Protein AF-A0A256XC87-F1 (afdb_monomer)

Mean predicted aligned error: 6.82 Å

Radius of gyration: 13.86 Å; Cα contacts (8 Å, |Δi|>4): 137; chains: 1; bounding box: 40×30×26 Å

Solvent-accessible surface area (backbone atoms only — not comparable to full-atom values): 6764 Å² total; per-residue (Å²): 130,86,77,79,79,86,87,64,93,79,83,56,59,85,72,50,44,79,32,50,31,39,41,37,37,32,48,97,86,38,66,69,29,65,69,34,45,63,48,53,52,53,53,48,59,76,42,54,90,75,45,48,75,43,80,41,44,44,83,82,39,48,66,64,32,55,78,66,69,57,88,62,70,26,25,41,36,31,27,41,59,91,45,77,77,48,77,46,79,52,80,69,56,62,66,60,50,46,51,55,52,53,51,54,56,52,54,49,58,73,72,76,114

pLDDT: mean 86.16, std 20.02, range [32.06, 98.75]

Sequence (113 aa):
MVKLMMDSKKEQKDKLEDRLEMLYFSSPTCQPCKKYFPIVEEVAEVYSGMMNFRKVDITEEPKVAQDHNVMGVPTTLYKIGNTEVYRAVGTMDADELNHHTKRLLSYKLLILD

Foldseek 3Di:
DPDDDDDDPDDCPVVQQQFKEKEWEDAPPDPLSVVQVVLLVVLCVVCPPRGHYDYDYCVVCVVVCVLVVPPDPGKIWIDRRSGTPDIDHGHDGNVVVNVVVVVVSVVSVVPVD

Nearest PDB structures (foldseek):
  3tco-assembly3_C  TM=9.082E-01  e=3.658E-09  Saccharolobus solfataricus
  2o7k-assembly1_A  TM=9.218E-01  e=1.557E-08  Staphylococcus aureus
  1v98-assembly2_B-3  TM=9.067E-01  e=1.365E-08  Thermus thermophilus HB8
  2o8v-assembly1_B  TM=9.129E-01  e=4.178E-08  Escherichia coli
  7bzk-assembly1_B  TM=9.096E-01  e=1.366E-07  Arabidopsis thaliana

Secondary structure (DSSP, 8-state):
--------TTTSHHHHTTSEEEEEEE-TT-HHHHHHHHHHHHHHHHTBTTBEEEEEETTT-HHHHHHTT--SSSEEEEEETTEEEEEEES---HHHHHHHHHHHHHHHHHH--

Structure (mmCIF, N/CA/C/O backbone):
data_AF-A0A256XC87-F1
#
_entry.id   AF-A0A256XC87-F1
#
loop_
_atom_site.group_PDB
_atom_site.id
_atom_site.type_symbol
_atom_site.label_atom_id
_atom_site.label_alt_id
_atom_site.label_comp_id
_atom_site.label_asym_id
_atom_site.label_entity_id
_atom_site.label_seq_id
_atom_site.pdbx_PDB_ins_code
_atom_site.Cartn_x
_atom_site.Cartn_y
_atom_site.Cartn_z
_atom_site.occupancy
_atom_site.B_iso_or_equiv
_atom_site.auth_seq_id
_atom_site.auth_comp_id
_atom_site.auth_asym_id
_atom_site.auth_atom_id
_atom_site.pdbx_PDB_model_num
ATOM 1 N N . MET A 1 1 ? -4.109 10.174 -14.279 1.00 33.88 1 MET A N 1
ATOM 2 C CA . MET A 1 1 ? -3.557 10.768 -13.043 1.00 33.88 1 MET A CA 1
ATOM 3 C C . MET A 1 1 ? -4.582 10.548 -11.948 1.00 33.88 1 MET A C 1
ATOM 5 O O . MET A 1 1 ? -5.488 11.362 -11.797 1.00 33.88 1 MET A O 1
ATOM 9 N N . VAL A 1 2 ? -4.510 9.390 -11.286 1.00 32.06 2 VAL A N 1
ATOM 10 C CA . VAL A 1 2 ? -5.431 9.036 -10.201 1.00 32.06 2 VAL A CA 1
ATOM 11 C C . VAL A 1 2 ? -5.290 10.101 -9.123 1.00 32.06 2 VAL A C 1
ATOM 13 O O . VAL A 1 2 ? -4.202 10.347 -8.600 1.00 32.06 2 VAL A O 1
ATOM 16 N N . LYS A 1 3 ? -6.382 10.820 -8.883 1.00 40.69 3 LYS A N 1
ATOM 17 C CA . LYS A 1 3 ? -6.433 11.962 -7.981 1.00 40.69 3 LYS A CA 1
ATOM 18 C C . LYS A 1 3 ? -6.288 11.462 -6.545 1.00 40.69 3 LYS A C 1
ATOM 20 O O . LYS A 1 3 ? -7.266 11.136 -5.885 1.00 40.69 3 LYS A O 1
ATOM 25 N N . LEU A 1 4 ? -5.040 11.399 -6.085 1.00 54.41 4 LEU A N 1
ATOM 26 C CA . LEU A 1 4 ? -4.703 11.494 -4.672 1.00 54.41 4 LEU A CA 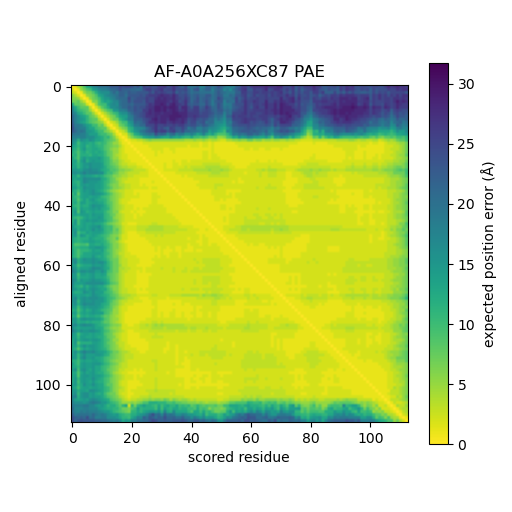1
ATOM 27 C C . LEU A 1 4 ? -5.303 12.804 -4.141 1.00 54.41 4 LEU A C 1
ATOM 29 O O . LEU A 1 4 ? -5.283 13.815 -4.843 1.00 54.41 4 LEU A O 1
ATOM 33 N N . MET A 1 5 ? -5.794 12.758 -2.902 1.00 44.03 5 MET A N 1
ATOM 34 C CA . MET A 1 5 ? -6.470 13.811 -2.124 1.00 44.03 5 MET A CA 1
ATOM 35 C C . MET A 1 5 ? -7.998 13.693 -2.080 1.00 44.03 5 MET A C 1
ATOM 37 O O . MET A 1 5 ? -8.728 14.207 -2.926 1.00 44.03 5 MET A O 1
ATOM 41 N N . MET A 1 6 ? -8.471 13.082 -0.992 1.00 44.41 6 MET A N 1
ATOM 42 C CA . MET A 1 6 ? -9.760 13.404 -0.388 1.00 44.41 6 MET A CA 1
ATOM 43 C C . MET A 1 6 ? -9.491 14.339 0.798 1.00 44.41 6 MET A C 1
ATOM 45 O O . MET A 1 6 ? -9.345 13.898 1.934 1.00 44.41 6 MET A O 1
ATOM 49 N N . ASP A 1 7 ? -9.398 15.640 0.523 1.00 41.06 7 ASP A N 1
ATOM 50 C CA . ASP A 1 7 ? -9.592 16.672 1.540 1.00 41.06 7 ASP A CA 1
ATOM 51 C C . ASP A 1 7 ? -11.093 16.907 1.690 1.00 41.06 7 ASP A C 1
ATOM 53 O O . ASP A 1 7 ? -11.734 17.403 0.765 1.00 41.06 7 ASP A O 1
ATOM 57 N N . SER A 1 8 ? -11.656 16.552 2.846 1.00 39.91 8 SER A N 1
ATOM 58 C CA . SER A 1 8 ? -12.814 17.221 3.462 1.00 39.91 8 SER A CA 1
ATOM 59 C C . SER A 1 8 ? -13.046 16.630 4.847 1.00 39.91 8 SER A C 1
ATOM 61 O O . SER A 1 8 ? -13.670 15.585 5.035 1.00 39.91 8 SER A O 1
ATOM 63 N N . LYS A 1 9 ? -12.473 17.310 5.838 1.00 48.09 9 LYS A N 1
ATOM 64 C CA . LYS A 1 9 ? -12.613 17.006 7.258 1.00 48.09 9 LYS A CA 1
ATOM 65 C C . LYS A 1 9 ? -14.108 16.933 7.613 1.00 48.09 9 LYS A C 1
ATOM 67 O O . LYS A 1 9 ? -14.807 17.931 7.498 1.00 48.09 9 LYS A O 1
ATOM 72 N N . LYS A 1 10 ? -14.530 15.775 8.137 1.00 39.81 10 LYS A N 1
ATOM 73 C CA . LYS A 1 10 ? -15.657 15.546 9.070 1.00 39.81 10 LYS A CA 1
ATOM 74 C C . LYS A 1 10 ? -16.945 14.874 8.551 1.00 39.81 10 LYS A C 1
ATOM 76 O O . LYS A 1 10 ? -17.524 14.151 9.347 1.00 39.81 10 LYS A O 1
ATOM 81 N N . GLU A 1 11 ? -17.342 14.969 7.277 1.00 33.12 11 GLU A N 1
ATOM 82 C CA . GLU A 1 11 ? -18.615 14.354 6.799 1.00 33.12 11 GLU A CA 1
ATOM 83 C C . GLU A 1 11 ? -18.482 13.019 6.041 1.00 33.12 11 GLU A C 1
ATOM 85 O O . GLU A 1 11 ? -19.46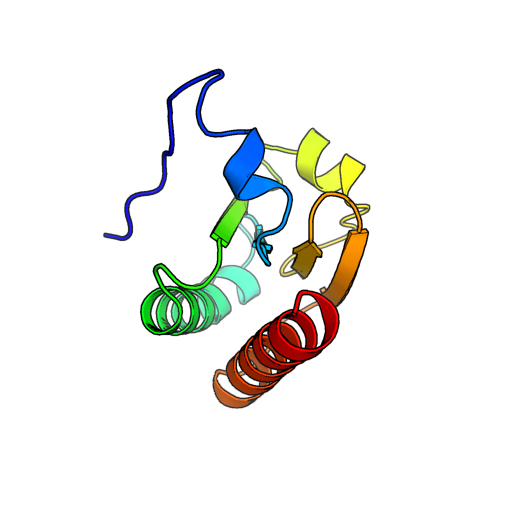8 12.310 5.867 1.00 33.12 11 GLU A O 1
ATOM 90 N N . GLN A 1 12 ? -17.275 12.615 5.628 1.00 39.94 12 GLN A N 1
ATOM 91 C CA . GLN A 1 12 ? -17.050 11.337 4.921 1.00 39.94 12 GLN A CA 1
ATOM 92 C C . GLN A 1 12 ? -16.599 10.177 5.819 1.00 39.94 12 GLN A C 1
ATOM 94 O O . GLN A 1 12 ? -16.479 9.045 5.352 1.00 39.94 12 GLN A O 1
ATOM 99 N N . LYS A 1 13 ? -16.336 10.451 7.100 1.00 39.34 13 LYS A N 1
ATOM 100 C CA . LYS A 1 13 ? -15.750 9.485 8.035 1.00 39.34 13 LYS A CA 1
ATOM 101 C C . LYS A 1 13 ? -16.643 8.247 8.222 1.00 39.34 13 LYS A C 1
ATOM 103 O O . LYS A 1 13 ? -16.142 7.135 8.132 1.00 39.34 13 LYS A O 1
ATOM 108 N N . ASP A 1 14 ? -17.959 8.438 8.311 1.00 39.16 14 ASP A N 1
ATOM 109 C CA . ASP A 1 14 ? -18.919 7.360 8.599 1.00 39.16 14 ASP A CA 1
ATOM 110 C C . ASP A 1 14 ? -19.156 6.377 7.437 1.00 39.16 14 ASP A C 1
ATOM 112 O O . ASP A 1 14 ? -19.653 5.281 7.659 1.00 39.16 14 ASP A O 1
ATOM 116 N N . LYS A 1 15 ? -18.793 6.719 6.190 1.00 50.19 15 LYS A N 1
ATOM 117 C CA . LYS A 1 15 ? -18.893 5.787 5.042 1.00 50.19 15 LYS A CA 1
ATOM 118 C C . LYS A 1 15 ? -17.576 5.095 4.697 1.00 50.19 15 LYS A C 1
ATOM 120 O O . LYS A 1 15 ? -17.580 4.164 3.893 1.00 50.19 15 LYS A O 1
ATOM 125 N N . LEU A 1 16 ? -16.452 5.571 5.237 1.00 54.84 16 LEU A N 1
ATOM 126 C CA . LEU A 1 16 ? -15.129 5.020 4.944 1.00 54.84 16 LEU A CA 1
ATOM 127 C C . LEU A 1 16 ? -14.759 3.856 5.865 1.00 54.84 16 LEU A C 1
ATOM 129 O O . LEU A 1 16 ? -14.047 2.963 5.411 1.00 54.84 16 LEU A O 1
ATOM 133 N N . GLU A 1 17 ? -15.231 3.859 7.114 1.00 58.81 17 GLU A N 1
ATOM 134 C CA . GLU A 1 17 ? -14.786 2.898 8.134 1.00 58.81 17 GLU A CA 1
ATOM 135 C C . GLU A 1 17 ? -15.121 1.438 7.774 1.00 58.81 17 GLU A C 1
ATOM 137 O O . GLU A 1 17 ? -14.324 0.557 8.071 1.00 58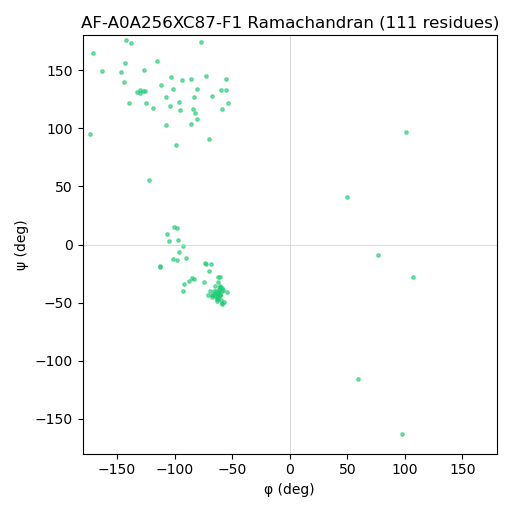.81 17 GLU A O 1
ATOM 142 N N . ASP A 1 18 ? -16.175 1.179 6.994 1.00 75.31 18 ASP A N 1
ATOM 143 C CA . ASP A 1 18 ? -16.532 -0.184 6.565 1.00 75.31 18 ASP A CA 1
ATOM 144 C C . ASP A 1 18 ? -16.015 -0.562 5.171 1.00 75.31 18 ASP A C 1
ATOM 146 O O . ASP A 1 18 ? -16.339 -1.630 4.644 1.00 75.31 18 ASP A O 1
ATOM 150 N N . ARG A 1 19 ? -15.243 0.2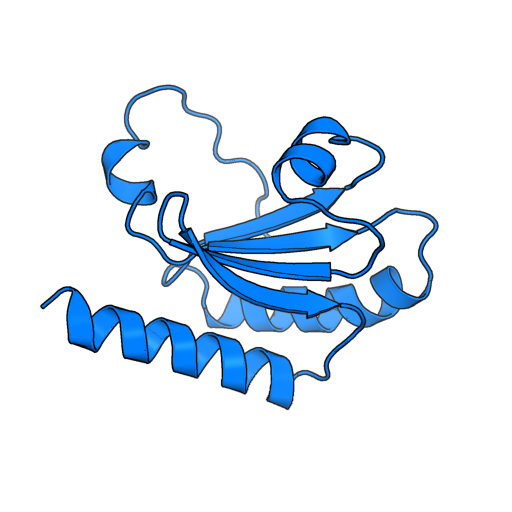92 4.488 1.00 87.38 19 ARG A N 1
ATOM 151 C CA . ARG A 1 19 ? -14.704 -0.052 3.162 1.00 87.38 19 ARG A CA 1
ATOM 152 C C . ARG A 1 19 ? -13.401 -0.824 3.296 1.00 87.38 19 ARG A C 1
ATOM 154 O O . ARG A 1 19 ? -12.572 -0.519 4.144 1.00 87.38 19 ARG A O 1
ATOM 161 N N . LEU A 1 20 ? -13.215 -1.803 2.407 1.00 94.06 20 LEU A N 1
ATOM 162 C CA . LEU A 1 20 ? -11.892 -2.375 2.202 1.00 94.06 20 LEU A CA 1
ATOM 163 C C . LEU A 1 20 ? -10.974 -1.238 1.744 1.00 94.06 20 LEU A C 1
ATOM 165 O O . LEU A 1 20 ? -11.341 -0.443 0.877 1.00 94.06 20 LEU A O 1
ATOM 169 N N . GLU A 1 21 ? -9.804 -1.151 2.346 1.00 96.00 21 GLU A N 1
ATOM 170 C CA . GLU A 1 21 ? -8.765 -0.195 2.005 1.00 96.00 21 GLU A CA 1
ATOM 171 C C . GLU A 1 21 ? -7.466 -0.959 1.778 1.00 96.00 21 GLU A C 1
ATOM 173 O O . GLU A 1 21 ? -7.092 -1.797 2.598 1.00 96.00 21 GLU A O 1
ATOM 178 N N . MET A 1 22 ? -6.781 -0.667 0.673 1.00 97.88 22 MET A N 1
ATOM 179 C CA . MET A 1 22 ? -5.419 -1.123 0.422 1.00 97.88 22 MET A CA 1
ATOM 180 C C . MET A 1 22 ? -4.439 0.027 0.648 1.00 97.88 22 MET A C 1
ATOM 182 O O . MET A 1 22 ? -4.479 1.042 -0.052 1.00 97.88 22 MET A O 1
ATOM 186 N N . LEU A 1 23 ? -3.525 -0.166 1.592 1.00 98.38 23 LEU A N 1
ATOM 187 C CA . LEU A 1 23 ? -2.367 0.682 1.827 1.00 98.38 23 LEU A CA 1
ATOM 188 C C . LEU A 1 23 ? -1.147 0.090 1.111 1.00 98.38 23 LEU A C 1
ATOM 190 O O . LEU A 1 23 ? -0.752 -1.047 1.371 1.00 98.38 23 LEU A O 1
ATOM 194 N N . TYR A 1 24 ? -0.526 0.874 0.234 1.00 98.56 24 TYR A N 1
ATOM 195 C CA . TYR A 1 24 ? 0.739 0.541 -0.416 1.00 98.56 24 TYR A CA 1
ATOM 196 C C . TYR A 1 24 ? 1.869 1.399 0.157 1.00 98.56 24 TYR A C 1
ATOM 198 O O . TYR A 1 24 ? 2.006 2.575 -0.182 1.00 98.56 24 TYR A O 1
ATOM 206 N N . PHE A 1 25 ? 2.691 0.808 1.020 1.00 98.69 25 PHE A N 1
ATOM 207 C CA . PHE A 1 25 ? 3.844 1.470 1.621 1.00 98.69 25 PHE A CA 1
ATOM 208 C C . PHE A 1 25 ? 5.053 1.408 0.684 1.00 98.69 25 PHE A C 1
ATOM 210 O O . PHE A 1 25 ? 5.466 0.332 0.238 1.00 98.69 25 PHE A O 1
ATOM 217 N N . SER A 1 26 ? 5.638 2.571 0.404 1.00 98.50 26 SER A N 1
ATOM 218 C CA . SER A 1 26 ? 6.737 2.749 -0.547 1.00 98.50 26 SER A CA 1
ATOM 219 C C . SER A 1 26 ? 7.761 3.780 -0.057 1.00 98.50 26 SER A C 1
ATOM 221 O O . SER A 1 26 ? 7.572 4.406 0.981 1.00 98.50 26 SER A O 1
ATOM 223 N N . SER A 1 27 ? 8.846 3.955 -0.811 1.00 97.62 27 SER A N 1
ATOM 224 C CA . SER A 1 27 ? 9.860 4.996 -0.604 1.00 97.62 27 SER A CA 1
ATOM 225 C C . SER A 1 27 ? 10.420 5.439 -1.966 1.00 97.62 27 SER A C 1
ATOM 227 O O . SER A 1 27 ? 10.517 4.596 -2.870 1.00 97.62 27 SER A O 1
ATOM 229 N N . PRO A 1 28 ? 10.841 6.706 -2.154 1.00 95.12 28 PRO A N 1
ATOM 230 C CA . PRO A 1 28 ? 11.286 7.203 -3.459 1.00 95.12 28 PRO A CA 1
ATOM 231 C C . PRO A 1 28 ? 12.630 6.598 -3.900 1.00 95.12 28 PRO A C 1
ATOM 233 O O . PRO A 1 28 ? 12.932 6.529 -5.097 1.00 95.12 28 PRO A O 1
ATOM 236 N N . THR A 1 29 ? 13.433 6.109 -2.952 1.00 95.75 29 THR A N 1
ATOM 237 C CA . THR A 1 29 ? 14.734 5.465 -3.198 1.00 95.75 29 THR A CA 1
ATOM 238 C C . THR A 1 29 ? 14.639 3.941 -3.336 1.00 95.75 29 THR A C 1
ATOM 240 O O . THR A 1 29 ? 15.632 3.280 -3.628 1.00 95.75 29 THR A O 1
ATOM 243 N N . CYS A 1 30 ? 13.443 3.363 -3.203 1.00 96.88 30 CYS A N 1
ATOM 244 C CA . CYS A 1 30 ? 13.218 1.924 -3.293 1.00 96.88 30 CYS A CA 1
ATOM 245 C C . CYS A 1 30 ? 13.021 1.473 -4.753 1.00 96.88 30 CYS A C 1
ATOM 247 O O . CYS A 1 30 ? 11.954 1.648 -5.345 1.00 96.88 30 CYS A O 1
ATOM 249 N N . GLN A 1 31 ? 14.043 0.848 -5.349 1.00 97.69 31 GLN A N 1
ATOM 250 C CA . GLN A 1 31 ? 13.962 0.361 -6.733 1.00 97.69 31 GLN A CA 1
ATOM 251 C C . GLN A 1 31 ? 12.886 -0.725 -6.951 1.00 97.69 31 GLN A C 1
ATOM 253 O O . GLN A 1 31 ? 12.166 -0.627 -7.948 1.00 97.69 31 GLN A O 1
ATOM 258 N N . PRO A 1 32 ? 12.704 -1.725 -6.060 1.00 98.00 32 PRO A N 1
ATOM 259 C CA . PRO A 1 32 ? 11.595 -2.674 -6.183 1.00 98.00 32 PRO A CA 1
ATOM 260 C C . PRO A 1 32 ? 10.222 -1.990 -6.155 1.00 98.00 32 PRO A C 1
ATOM 262 O O . PRO A 1 32 ? 9.345 -2.343 -6.937 1.00 98.00 32 PRO A O 1
ATOM 265 N N . CYS A 1 33 ? 10.057 -0.945 -5.336 1.00 98.00 33 CYS A N 1
ATOM 266 C CA . CYS A 1 33 ? 8.821 -0.169 -5.261 1.00 98.00 33 CYS A CA 1
ATOM 267 C C . CYS A 1 33 ? 8.482 0.484 -6.607 1.00 98.00 33 CYS A C 1
ATOM 269 O O . CYS A 1 33 ? 7.346 0.406 -7.061 1.00 98.00 33 CYS A O 1
ATOM 271 N N . LYS A 1 34 ? 9.480 1.059 -7.293 1.00 97.31 34 LYS A N 1
ATOM 272 C CA . LYS A 1 34 ? 9.292 1.664 -8.623 1.00 97.31 34 LYS A CA 1
ATOM 273 C C . LYS A 1 34 ? 8.800 0.661 -9.667 1.00 97.31 34 LYS A C 1
ATOM 275 O O . LYS A 1 34 ? 7.997 1.031 -10.512 1.00 97.31 34 LYS A O 1
ATOM 280 N N . LYS A 1 35 ? 9.273 -0.589 -9.611 1.00 96.69 35 LYS A N 1
ATOM 281 C CA . LYS A 1 35 ?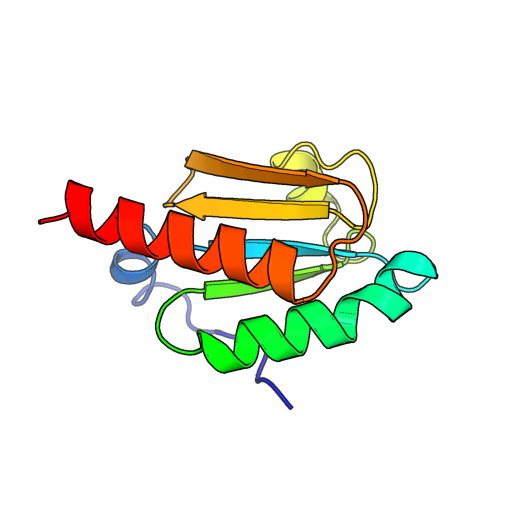 8.835 -1.656 -10.530 1.00 96.69 35 LYS A CA 1
ATOM 282 C C . LYS A 1 35 ? 7.435 -2.176 -10.209 1.00 96.69 35 LYS A C 1
ATOM 284 O O . LYS A 1 35 ? 6.728 -2.587 -11.116 1.00 96.69 35 LYS A O 1
ATOM 289 N N . TYR A 1 36 ? 7.060 -2.168 -8.934 1.00 98.31 36 TYR A N 1
ATOM 290 C CA . TYR A 1 36 ? 5.778 -2.684 -8.465 1.00 98.31 36 TYR A CA 1
ATOM 291 C C . TYR A 1 36 ? 4.640 -1.662 -8.568 1.00 98.31 36 TYR A C 1
ATOM 293 O O . TYR A 1 36 ? 3.494 -2.037 -8.784 1.00 98.31 36 TYR A O 1
ATOM 301 N N . PHE A 1 37 ? 4.946 -0.365 -8.475 1.00 97.81 37 PHE A N 1
ATOM 302 C CA . PHE A 1 37 ? 3.939 0.694 -8.535 1.00 97.81 37 PHE A CA 1
ATOM 303 C C . PHE A 1 37 ? 3.028 0.649 -9.781 1.00 97.81 37 PHE A C 1
ATOM 305 O O . PHE A 1 37 ? 1.829 0.809 -9.588 1.00 97.81 37 PHE A O 1
ATOM 312 N N . PRO A 1 38 ? 3.512 0.372 -11.012 1.00 98.00 38 PRO A N 1
ATOM 313 C CA . PRO A 1 38 ? 2.634 0.222 -12.177 1.00 98.00 38 PRO A CA 1
ATOM 314 C C . PRO A 1 38 ? 1.570 -0.871 -12.012 1.00 98.00 38 PRO A C 1
ATOM 316 O O . PRO A 1 38 ? 0.423 -0.664 -12.387 1.00 98.00 38 PRO A O 1
ATOM 319 N N . ILE A 1 39 ? 1.927 -1.999 -11.391 1.00 98.12 39 ILE A N 1
ATOM 320 C CA . ILE A 1 39 ? 0.996 -3.104 -11.113 1.00 98.12 39 ILE A CA 1
ATOM 321 C C . ILE A 1 39 ? -0.050 -2.662 -10.082 1.00 98.12 39 ILE A C 1
ATOM 323 O O . ILE A 1 39 ? -1.243 -2.914 -10.237 1.00 98.12 39 ILE A O 1
ATOM 327 N N . VAL A 1 40 ? 0.391 -1.960 -9.034 1.00 97.94 40 VAL A N 1
ATOM 328 C CA . VAL A 1 40 ? -0.504 -1.403 -8.011 1.00 97.94 40 VAL A CA 1
ATOM 329 C C . VAL A 1 40 ? -1.474 -0.382 -8.609 1.00 97.94 40 VAL A C 1
ATOM 331 O O . VAL A 1 40 ? -2.650 -0.393 -8.257 1.00 97.94 40 VAL A O 1
ATOM 334 N N . GLU A 1 41 ? -0.996 0.494 -9.494 1.00 97.44 41 GLU A N 1
ATOM 335 C CA . GLU A 1 41 ? -1.817 1.509 -10.160 1.00 97.44 41 GLU A CA 1
ATOM 336 C C . GLU A 1 41 ? -2.860 0.870 -11.086 1.00 97.44 41 GLU A C 1
ATOM 338 O O . GLU A 1 41 ? -4.026 1.255 -11.037 1.00 97.44 41 GLU A O 1
ATOM 343 N N . GLU A 1 42 ? -2.475 -0.153 -11.853 1.00 96.31 42 GLU A N 1
ATOM 344 C CA . GLU A 1 42 ? -3.393 -0.914 -12.707 1.00 96.31 42 GLU A CA 1
ATOM 345 C C . GLU A 1 42 ? -4.525 -1.557 -11.895 1.00 96.31 42 GLU A C 1
ATOM 347 O O . GLU A 1 42 ? -5.704 -1.368 -12.200 1.00 96.31 42 GLU A O 1
ATOM 352 N N . VAL A 1 43 ? -4.187 -2.264 -10.812 1.00 95.31 43 VAL A N 1
ATOM 353 C CA . VAL A 1 43 ? -5.189 -2.882 -9.933 1.00 95.31 43 VAL A CA 1
ATOM 354 C C . VAL A 1 43 ? -6.069 -1.822 -9.267 1.00 95.31 43 VAL A C 1
ATOM 356 O O . VAL A 1 43 ? -7.288 -1.985 -9.202 1.00 95.31 43 VAL A O 1
ATOM 359 N N . ALA A 1 44 ? -5.486 -0.716 -8.799 1.00 94.12 44 ALA A N 1
ATOM 360 C CA . ALA A 1 44 ? -6.246 0.365 -8.179 1.00 94.12 44 ALA A CA 1
ATOM 361 C C . ALA A 1 44 ? -7.284 0.974 -9.135 1.00 94.12 44 ALA A C 1
ATOM 363 O O . ALA A 1 44 ? -8.391 1.299 -8.703 1.00 94.12 44 ALA A O 1
ATOM 364 N N . GLU A 1 45 ? -6.957 1.087 -10.424 1.00 95.06 45 GLU A N 1
ATOM 365 C CA . GLU A 1 45 ? -7.885 1.567 -11.449 1.00 95.06 45 GLU A CA 1
ATOM 366 C C . GLU A 1 45 ? -9.042 0.578 -11.670 1.00 95.06 45 GLU A C 1
ATOM 368 O O . GLU A 1 45 ? -10.202 0.989 -11.668 1.00 95.06 45 GLU A O 1
ATOM 373 N N . VAL A 1 46 ? -8.761 -0.731 -11.768 1.00 95.19 46 VAL A N 1
ATOM 374 C CA . VAL A 1 46 ? -9.795 -1.771 -11.972 1.00 95.19 46 VAL A CA 1
ATOM 375 C C . VAL A 1 46 ? -10.845 -1.774 -10.857 1.00 95.19 46 VAL A C 1
ATOM 377 O O . VAL A 1 46 ? -12.035 -1.938 -11.126 1.00 95.19 46 VAL A O 1
ATOM 380 N N . TYR A 1 47 ? -10.424 -1.585 -9.606 1.00 93.38 47 TYR A N 1
ATOM 381 C CA . TYR A 1 47 ? -11.321 -1.596 -8.443 1.00 93.38 47 TYR A CA 1
ATOM 382 C C . TYR A 1 47 ? -11.679 -0.190 -7.943 1.00 93.38 47 TYR A C 1
ATOM 384 O O . TYR A 1 47 ? -12.195 -0.031 -6.826 1.00 93.38 47 TYR A O 1
ATOM 392 N N . SER A 1 48 ? -11.423 0.834 -8.761 1.00 89.25 48 SER A N 1
ATOM 393 C CA . SER A 1 48 ? -11.781 2.214 -8.462 1.00 89.25 48 SER A CA 1
ATOM 394 C C . SER A 1 48 ? -13.276 2.321 -8.159 1.00 89.25 48 SER A C 1
ATOM 396 O O . SER A 1 48 ? -14.129 1.738 -8.827 1.00 89.25 48 SER A O 1
ATOM 398 N N . GLY A 1 49 ? -13.609 3.019 -7.076 1.00 89.88 49 GLY A N 1
ATOM 399 C CA . GLY A 1 49 ? -14.989 3.156 -6.619 1.00 89.88 49 GLY A CA 1
ATOM 400 C C . GLY A 1 49 ? -15.566 1.930 -5.904 1.00 89.88 49 GLY A C 1
ATOM 401 O O . GLY A 1 49 ? -16.613 2.082 -5.276 1.00 89.88 49 GLY A O 1
ATOM 402 N N . MET A 1 50 ? -14.898 0.768 -5.887 1.00 90.19 50 MET A N 1
ATOM 403 C CA . MET A 1 50 ? -15.312 -0.413 -5.104 1.00 90.19 50 MET A CA 1
ATOM 404 C C . MET A 1 50 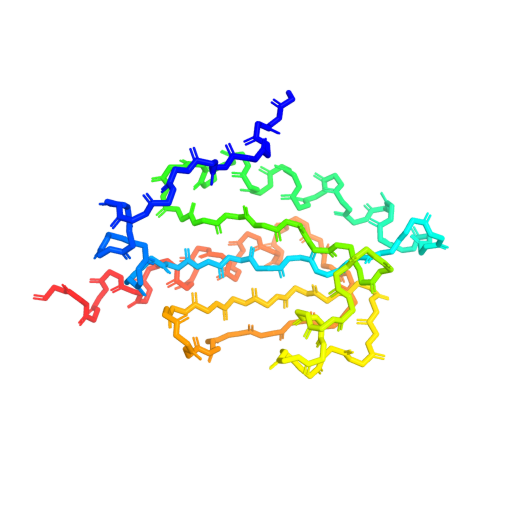? -14.652 -0.442 -3.721 1.00 90.19 50 MET A C 1
ATOM 406 O O . MET A 1 50 ? -15.318 -0.688 -2.710 1.00 90.19 50 MET A O 1
ATOM 410 N N . MET A 1 51 ? -13.376 -0.076 -3.654 1.00 93.50 51 MET A N 1
ATOM 411 C CA . MET A 1 51 ? -12.593 0.024 -2.422 1.00 93.50 51 MET A CA 1
ATOM 412 C C . MET A 1 51 ? -11.712 1.274 -2.413 1.00 93.50 51 MET A C 1
ATOM 414 O O . MET A 1 51 ? -11.646 2.004 -3.401 1.00 93.50 51 MET A O 1
ATOM 418 N N . ASN A 1 52 ? -11.056 1.527 -1.282 1.00 94.38 52 ASN A N 1
ATOM 419 C CA . ASN A 1 52 ? -10.112 2.627 -1.150 1.00 94.38 52 ASN A CA 1
ATOM 420 C C . ASN A 1 52 ? -8.691 2.143 -1.448 1.00 94.38 52 ASN A C 1
ATOM 422 O O . ASN A 1 52 ? -8.290 1.055 -1.034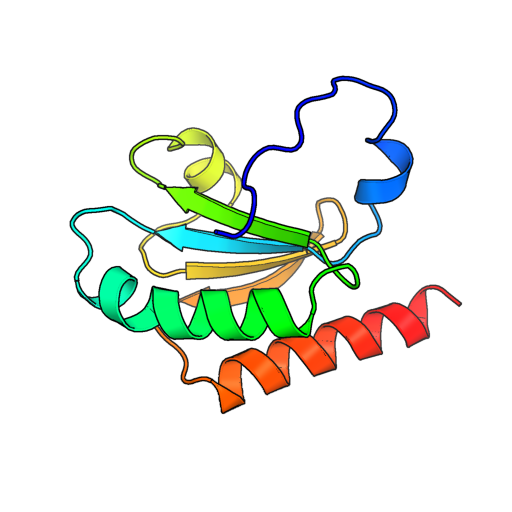 1.00 94.38 52 ASN A O 1
ATOM 426 N N . PHE A 1 53 ? -7.918 2.989 -2.117 1.00 96.00 53 PHE A N 1
ATOM 427 C CA . PHE A 1 53 ? -6.505 2.762 -2.387 1.00 96.00 53 PHE A CA 1
ATOM 428 C C . PHE A 1 53 ? -5.711 3.961 -1.894 1.00 96.00 53 PHE A C 1
ATOM 430 O O . PHE A 1 53 ? -6.048 5.105 -2.204 1.00 96.00 53 PHE A O 1
ATOM 437 N N . ARG A 1 54 ? -4.638 3.706 -1.148 1.00 96.25 54 ARG A N 1
ATOM 438 C CA . ARG A 1 54 ? -3.747 4.754 -0.663 1.00 96.25 54 ARG A CA 1
ATOM 439 C C . ARG A 1 54 ? -2.299 4.307 -0.761 1.00 96.25 54 ARG A C 1
ATOM 441 O O . ARG A 1 54 ? -1.886 3.326 -0.151 1.00 96.25 54 ARG A O 1
ATOM 448 N N . LYS A 1 55 ? -1.502 5.078 -1.492 1.00 97.75 55 LYS A N 1
ATOM 449 C CA . LYS A 1 55 ? -0.045 4.994 -1.419 1.00 97.75 55 LYS A CA 1
ATOM 450 C C . LYS A 1 55 ? 0.430 5.780 -0.198 1.00 97.75 55 LYS A C 1
ATOM 452 O O . LYS A 1 55 ? -0.014 6.905 0.007 1.00 97.75 55 LYS A O 1
ATOM 457 N N . VAL A 1 56 ? 1.329 5.191 0.578 1.00 97.94 56 VAL A N 1
ATOM 458 C CA . VAL A 1 56 ? 1.971 5.813 1.737 1.00 97.94 56 VAL A CA 1
ATOM 459 C C . VAL A 1 56 ? 3.469 5.851 1.470 1.00 97.94 56 VAL A C 1
ATOM 461 O O . VAL A 1 56 ? 4.107 4.810 1.295 1.00 97.94 56 VAL A O 1
ATOM 464 N N . ASP A 1 57 ? 4.040 7.048 1.404 1.00 97.75 57 ASP A N 1
ATOM 465 C CA . ASP A 1 57 ? 5.489 7.208 1.390 1.00 97.75 57 ASP A CA 1
ATOM 466 C C . ASP A 1 57 ? 6.003 7.193 2.830 1.00 97.75 57 ASP A C 1
ATOM 468 O O . ASP A 1 57 ? 5.667 8.068 3.625 1.00 97.75 57 ASP A O 1
ATOM 472 N N . ILE A 1 58 ? 6.815 6.198 3.187 1.00 97.50 58 ILE A N 1
ATOM 473 C CA . ILE A 1 58 ? 7.301 6.056 4.567 1.00 97.50 58 ILE A CA 1
ATOM 474 C C . ILE A 1 58 ? 8.273 7.175 4.976 1.00 97.50 58 ILE A C 1
ATOM 476 O O . ILE A 1 58 ? 8.536 7.341 6.164 1.00 97.50 58 ILE A O 1
ATOM 480 N N . THR A 1 59 ? 8.825 7.917 4.009 1.00 95.94 59 THR A N 1
ATOM 481 C CA . THR A 1 59 ? 9.718 9.056 4.262 1.00 95.94 59 THR A CA 1
ATOM 482 C C . THR A 1 59 ? 8.941 10.338 4.551 1.00 95.94 59 THR A C 1
ATOM 484 O O . THR A 1 59 ? 9.408 11.165 5.331 1.00 95.94 59 THR A O 1
ATOM 487 N N . GLU A 1 60 ? 7.737 10.473 3.990 1.00 97.50 60 GLU A N 1
ATOM 488 C CA . GLU A 1 60 ? 6.848 11.618 4.217 1.00 97.50 60 GLU A CA 1
ATOM 489 C C . GLU A 1 60 ? 5.881 11.365 5.384 1.00 97.50 60 GLU A C 1
ATOM 491 O O . GLU A 1 60 ? 5.569 12.275 6.151 1.00 97.50 60 GLU A O 1
ATOM 496 N N . GLU A 1 61 ? 5.443 10.115 5.565 1.00 97.44 61 GLU A N 1
ATOM 497 C CA . GLU A 1 61 ? 4.454 9.704 6.565 1.00 97.44 61 GLU A CA 1
ATOM 498 C C . GLU A 1 61 ? 4.986 8.618 7.536 1.00 97.44 61 GLU A C 1
ATOM 500 O O . GLU A 1 61 ? 4.359 7.563 7.704 1.00 97.44 61 GLU A O 1
ATOM 505 N N . PRO A 1 62 ? 6.118 8.839 8.238 1.00 96.25 62 PRO A N 1
ATOM 506 C CA . PRO A 1 62 ? 6.773 7.807 9.052 1.00 96.25 62 PRO A CA 1
ATOM 507 C C . PRO A 1 62 ? 5.902 7.294 10.205 1.00 96.25 62 PRO A C 1
ATOM 509 O O . PRO A 1 62 ? 5.957 6.116 10.554 1.00 96.25 62 PRO A O 1
ATOM 512 N N . LYS A 1 63 ? 5.047 8.154 10.773 1.00 97.38 63 LYS A N 1
ATOM 513 C CA . LYS A 1 63 ? 4.114 7.758 11.834 1.00 97.38 63 LYS A CA 1
ATOM 514 C C . LYS A 1 63 ? 3.058 6.772 11.331 1.00 97.38 63 LYS A C 1
ATOM 516 O O . LYS A 1 63 ? 2.771 5.801 12.014 1.00 97.38 63 LYS A O 1
ATOM 521 N N . VAL A 1 64 ? 2.531 6.966 10.118 1.00 96.44 64 VAL A N 1
ATOM 522 C CA . VAL A 1 64 ? 1.541 6.045 9.528 1.00 96.44 64 VAL A CA 1
ATOM 523 C C . VAL A 1 64 ? 2.164 4.669 9.298 1.00 96.44 64 VAL A C 1
ATOM 525 O O . VAL A 1 64 ? 1.520 3.652 9.556 1.00 96.44 64 VAL A O 1
ATOM 528 N N . ALA A 1 65 ? 3.423 4.631 8.851 1.00 96.88 65 ALA A N 1
ATOM 529 C CA . ALA A 1 65 ? 4.186 3.394 8.707 1.00 96.88 65 ALA A CA 1
ATOM 530 C C . ALA A 1 65 ? 4.407 2.695 10.061 1.00 96.88 65 ALA A C 1
ATOM 532 O O . ALA A 1 65 ? 4.195 1.486 10.165 1.00 96.88 65 ALA A O 1
ATOM 533 N N . GLN A 1 66 ? 4.769 3.453 11.103 1.00 97.56 66 GLN A N 1
ATOM 534 C CA . GLN A 1 66 ? 4.944 2.938 12.462 1.00 97.56 66 GLN A CA 1
ATOM 535 C C . GLN A 1 66 ? 3.638 2.379 13.042 1.00 97.56 66 GLN A C 1
ATOM 537 O O . GLN A 1 66 ? 3.635 1.260 13.547 1.00 97.56 66 GLN A O 1
ATOM 542 N N . ASP A 1 67 ? 2.532 3.114 12.918 1.00 96.88 67 ASP A N 1
ATOM 543 C CA . ASP A 1 67 ? 1.215 2.710 13.426 1.00 96.88 67 ASP A CA 1
ATOM 544 C C . ASP A 1 67 ? 0.732 1.393 12.780 1.00 96.88 67 ASP A C 1
ATOM 546 O O . ASP A 1 67 ? 0.018 0.613 13.408 1.00 96.88 67 ASP A O 1
ATOM 550 N N . HIS A 1 68 ? 1.169 1.103 11.547 1.00 97.81 68 HIS A N 1
ATOM 551 C CA . HIS A 1 68 ? 0.898 -0.155 10.838 1.00 97.81 68 HIS A CA 1
ATOM 552 C C . HIS A 1 68 ? 2.051 -1.173 10.929 1.00 97.81 68 HIS A C 1
ATOM 554 O O . HIS A 1 68 ? 2.069 -2.142 10.165 1.00 97.81 68 HIS A O 1
ATOM 560 N N . ASN A 1 69 ? 3.023 -0.983 11.829 1.00 97.50 69 ASN A N 1
ATOM 561 C CA . ASN A 1 69 ? 4.174 -1.874 12.031 1.00 97.50 69 ASN A CA 1
ATOM 562 C C . ASN A 1 69 ? 4.915 -2.228 10.724 1.00 97.50 69 ASN A C 1
ATOM 564 O O . ASN A 1 69 ? 5.276 -3.381 10.473 1.00 97.50 69 ASN A O 1
ATOM 568 N N . VAL A 1 70 ? 5.090 -1.252 9.832 1.00 97.75 70 VAL A N 1
ATOM 569 C CA . VAL A 1 70 ? 5.785 -1.447 8.555 1.00 97.75 70 VAL A CA 1
ATOM 570 C C . VAL A 1 70 ? 7.290 -1.401 8.786 1.00 97.75 70 VAL A C 1
ATOM 572 O O . VAL A 1 70 ? 7.867 -0.344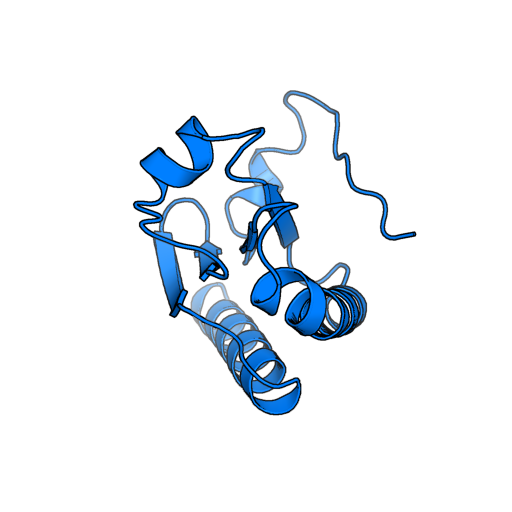 9.022 1.00 97.75 70 VAL A O 1
ATOM 575 N N . MET A 1 71 ? 7.929 -2.566 8.682 1.00 95.19 71 MET A N 1
ATOM 576 C CA . MET A 1 71 ? 9.373 -2.731 8.906 1.00 95.19 71 MET A CA 1
ATOM 577 C C . MET A 1 71 ? 10.215 -2.550 7.635 1.00 95.19 71 MET A C 1
ATOM 579 O O . MET A 1 71 ? 11.439 -2.472 7.705 1.00 95.19 71 MET A O 1
ATOM 583 N N . GLY A 1 72 ? 9.577 -2.508 6.463 1.00 95.81 72 GLY A N 1
ATOM 584 C CA . GLY A 1 72 ? 10.253 -2.399 5.176 1.00 95.81 72 GLY A CA 1
ATOM 585 C C . GLY A 1 72 ? 9.282 -2.159 4.024 1.00 95.81 72 GLY A C 1
ATOM 586 O O . GLY A 1 72 ? 8.069 -2.335 4.156 1.00 95.81 72 GLY A O 1
ATOM 587 N N . VAL A 1 73 ? 9.829 -1.745 2.883 1.00 98.31 73 VAL A N 1
ATOM 588 C CA . VAL A 1 73 ? 9.076 -1.468 1.655 1.00 98.31 73 VAL A CA 1
ATOM 589 C C . VAL A 1 73 ? 9.656 -2.256 0.474 1.00 98.31 73 VAL A C 1
ATOM 591 O O . VAL A 1 73 ? 10.866 -2.491 0.446 1.00 98.31 73 VAL A O 1
ATOM 594 N N . PRO A 1 74 ? 8.835 -2.635 -0.522 1.00 98.44 74 PRO A N 1
ATOM 595 C CA . PRO A 1 74 ? 7.388 -2.410 -0.600 1.00 98.44 74 PRO A CA 1
ATOM 596 C C . PRO A 1 74 ? 6.594 -3.303 0.365 1.00 98.44 74 PRO A C 1
ATOM 598 O O . PRO A 1 74 ? 6.962 -4.450 0.592 1.00 98.44 74 PRO A O 1
ATOM 601 N N . THR A 1 75 ? 5.502 -2.773 0.920 1.00 98.75 75 THR A N 1
ATOM 602 C CA . THR A 1 75 ? 4.518 -3.550 1.694 1.00 98.75 75 THR A CA 1
ATOM 603 C C . THR A 1 75 ? 3.116 -3.192 1.210 1.00 98.75 75 THR A C 1
ATOM 605 O O . THR A 1 75 ? 2.785 -2.012 1.106 1.00 98.75 75 THR A O 1
ATOM 608 N N . THR A 1 76 ? 2.294 -4.200 0.930 1.00 98.62 76 THR A N 1
ATOM 609 C CA . THR A 1 76 ? 0.865 -4.050 0.621 1.00 98.62 76 THR A CA 1
ATOM 610 C C . THR A 1 76 ? 0.057 -4.560 1.810 1.00 98.62 76 THR A C 1
ATOM 612 O O . THR A 1 76 ? 0.275 -5.681 2.264 1.00 98.62 76 THR A O 1
ATOM 615 N N . LEU A 1 77 ? -0.863 -3.754 2.326 1.00 98.50 77 LEU A N 1
ATOM 616 C CA . LEU A 1 77 ? -1.698 -4.071 3.484 1.00 98.50 77 LEU A CA 1
ATOM 617 C C . LEU A 1 77 ? -3.151 -3.793 3.132 1.00 98.50 77 LEU A C 1
ATOM 619 O O . LEU A 1 77 ? -3.459 -2.726 2.616 1.00 98.50 77 LEU A O 1
ATOM 623 N N . TYR A 1 78 ? -4.043 -4.727 3.439 1.00 97.50 78 TYR A N 1
ATOM 624 C CA . TYR A 1 78 ? -5.481 -4.535 3.308 1.00 97.50 78 TYR A CA 1
ATOM 625 C C . TYR A 1 78 ? -6.123 -4.499 4.684 1.00 97.50 78 TYR A C 1
ATOM 627 O O . TYR A 1 78 ? -5.799 -5.312 5.554 1.00 97.50 78 TYR A O 1
ATOM 635 N N . LYS A 1 79 ? -7.055 -3.574 4.868 1.00 95.0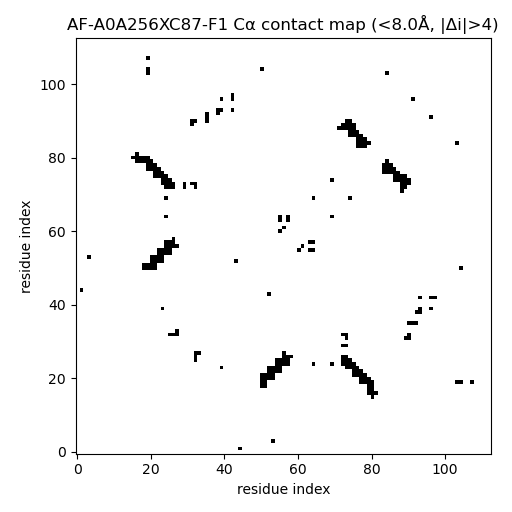6 79 LYS A N 1
ATOM 636 C CA . LYS A 1 79 ? -7.768 -3.366 6.127 1.00 95.06 79 LYS A CA 1
ATOM 637 C C . LYS A 1 79 ? -9.229 -3.001 5.889 1.00 95.06 79 LYS A C 1
ATOM 639 O O . LYS A 1 79 ? -9.583 -2.498 4.826 1.00 95.06 79 LYS A O 1
ATOM 644 N N . ILE A 1 80 ? -10.060 -3.258 6.891 1.00 91.94 80 ILE A N 1
ATOM 645 C CA . ILE A 1 80 ? -11.433 -2.753 7.009 1.00 91.94 80 ILE A CA 1
ATOM 646 C C . ILE A 1 80 ? -11.500 -2.053 8.366 1.00 91.94 80 ILE A C 1
ATOM 648 O O . ILE A 1 80 ? -11.171 -2.655 9.391 1.00 91.94 80 ILE A O 1
ATOM 652 N N . GLY A 1 81 ? -11.843 -0.768 8.382 1.00 89.25 81 GLY A N 1
ATOM 653 C CA . GLY A 1 81 ? -11.792 0.047 9.594 1.00 89.25 81 GLY A CA 1
ATOM 654 C C . GLY A 1 81 ? -10.381 0.088 10.173 1.00 89.25 81 GLY A C 1
ATOM 655 O O . GLY A 1 81 ? -9.457 0.572 9.528 1.00 89.25 81 GLY A O 1
ATOM 656 N N . ASN A 1 82 ? -10.192 -0.448 11.377 1.00 90.31 82 ASN A N 1
ATOM 657 C CA . ASN A 1 82 ? -8.872 -0.587 12.007 1.00 90.31 82 ASN A CA 1
ATOM 658 C C . ASN A 1 82 ? -8.336 -2.026 11.988 1.00 90.31 82 ASN A C 1
ATOM 660 O O . ASN A 1 82 ? -7.259 -2.282 12.522 1.00 90.31 82 ASN A O 1
ATOM 664 N N . THR A 1 83 ? -9.062 -2.958 11.370 1.00 92.19 83 THR A N 1
ATOM 665 C CA . THR A 1 83 ? -8.690 -4.371 11.329 1.00 92.19 83 THR A CA 1
ATOM 666 C C . THR A 1 83 ? -7.935 -4.668 10.044 1.00 92.19 83 THR A C 1
ATOM 668 O O . THR A 1 83 ? -8.484 -4.583 8.946 1.00 92.19 83 THR A O 1
ATOM 671 N N . GLU A 1 84 ? -6.667 -5.043 10.180 1.00 95.38 84 GLU A N 1
ATOM 672 C CA . GLU A 1 84 ? -5.882 -5.623 9.093 1.00 95.38 84 GLU A CA 1
ATOM 673 C C . GLU A 1 84 ? -6.433 -7.007 8.731 1.00 95.38 84 GLU A C 1
ATOM 675 O O . GLU A 1 84 ? -6.614 -7.860 9.597 1.00 95.38 84 GLU A O 1
ATOM 680 N N . VAL A 1 85 ? -6.707 -7.225 7.444 1.00 96.38 85 VAL A N 1
ATOM 681 C CA . VAL A 1 85 ? -7.262 -8.486 6.921 1.00 96.38 85 VAL A CA 1
ATOM 682 C C . VAL A 1 85 ? -6.272 -9.243 6.038 1.00 96.38 85 VAL A C 1
ATOM 684 O O . VAL A 1 85 ? -6.450 -10.436 5.799 1.00 96.38 85 VAL A O 1
ATOM 687 N N . TYR A 1 86 ? -5.233 -8.569 5.541 1.00 97.50 86 TYR A N 1
ATOM 688 C CA . TYR A 1 86 ? -4.170 -9.187 4.752 1.00 97.50 86 TYR A CA 1
ATOM 689 C C . TYR A 1 86 ? -2.933 -8.286 4.684 1.00 97.50 86 TYR A C 1
ATOM 691 O O . TYR A 1 86 ? -3.050 -7.061 4.638 1.00 97.50 86 TYR A O 1
ATOM 699 N N . ARG A 1 87 ? -1.750 -8.900 4.589 1.00 98.19 87 ARG A N 1
ATOM 700 C CA . ARG A 1 87 ? -0.477 -8.217 4.355 1.00 98.19 87 ARG A CA 1
ATOM 701 C C . ARG A 1 87 ? 0.432 -9.055 3.469 1.00 98.19 87 ARG A C 1
ATOM 703 O O . ARG A 1 87 ? 0.564 -10.257 3.676 1.00 98.19 87 ARG A O 1
ATOM 710 N N . ALA A 1 88 ? 1.121 -8.379 2.560 1.00 98.12 88 ALA A N 1
ATOM 711 C CA . ALA A 1 88 ? 2.215 -8.918 1.770 1.00 98.12 88 ALA A CA 1
ATOM 712 C C . ALA A 1 88 ? 3.421 -7.974 1.837 1.00 98.12 88 ALA A C 1
ATOM 714 O O . ALA A 1 88 ? 3.294 -6.766 1.622 1.00 98.12 88 ALA A O 1
ATOM 715 N N . VAL A 1 89 ? 4.595 -8.531 2.130 1.00 97.88 89 VAL A N 1
ATOM 716 C CA . VAL A 1 89 ? 5.878 -7.818 2.079 1.00 97.88 89 VAL A CA 1
ATOM 717 C C . VAL A 1 89 ? 6.589 -8.212 0.793 1.00 97.88 89 VAL A C 1
ATOM 719 O O . VAL A 1 89 ? 6.671 -9.393 0.469 1.00 97.88 89 VAL A O 1
ATOM 722 N N . GLY A 1 90 ? 7.127 -7.227 0.081 1.00 97.44 90 GLY A N 1
ATOM 723 C CA . GLY A 1 90 ? 7.718 -7.418 -1.234 1.00 97.44 90 GLY A CA 1
ATOM 724 C C . GLY A 1 90 ? 6.753 -7.075 -2.365 1.00 97.44 90 GLY A C 1
ATOM 725 O O . GLY A 1 90 ? 5.788 -6.326 -2.199 1.00 97.44 90 GLY A O 1
ATOM 726 N N . THR A 1 91 ? 7.092 -7.555 -3.553 1.00 97.62 91 THR A N 1
ATOM 727 C CA . THR A 1 91 ? 6.354 -7.303 -4.791 1.00 97.62 91 THR A CA 1
ATOM 728 C C . THR A 1 91 ? 5.536 -8.527 -5.158 1.00 97.62 91 THR A C 1
ATOM 730 O O . THR A 1 91 ? 6.031 -9.640 -5.007 1.00 97.62 91 THR A O 1
ATOM 733 N N . MET A 1 92 ? 4.354 -8.305 -5.712 1.00 97.44 92 MET A N 1
ATOM 734 C CA . MET A 1 92 ? 3.522 -9.337 -6.329 1.00 97.44 92 MET A CA 1
ATOM 735 C C . MET A 1 92 ? 3.403 -9.041 -7.825 1.00 97.44 92 MET A C 1
ATOM 737 O O . MET A 1 92 ? 3.603 -7.895 -8.248 1.00 97.44 92 MET A O 1
ATOM 741 N N . ASP A 1 93 ? 3.095 -10.055 -8.627 1.00 97.31 93 ASP A N 1
ATOM 742 C CA . ASP A 1 93 ? 2.640 -9.815 -9.995 1.00 97.31 93 ASP A CA 1
ATOM 743 C C . ASP A 1 93 ? 1.163 -9.369 -10.022 1.00 97.31 93 ASP A C 1
ATOM 745 O O . ASP A 1 93 ? 0.489 -9.278 -8.989 1.00 97.31 93 ASP A O 1
ATOM 749 N N . ALA A 1 94 ? 0.674 -9.009 -11.211 1.00 95.25 94 ALA A N 1
ATOM 750 C CA . ALA A 1 94 ? -0.684 -8.502 -11.382 1.00 95.25 94 ALA A CA 1
ATOM 751 C C . ALA A 1 94 ? -1.753 -9.550 -11.047 1.00 95.25 94 ALA A C 1
ATOM 753 O O . ALA A 1 94 ? -2.789 -9.193 -10.486 1.00 95.25 94 ALA A O 1
ATOM 754 N N . ASP A 1 95 ? -1.513 -10.824 -11.355 1.00 97.06 95 ASP A N 1
ATOM 755 C CA . ASP A 1 95 ? -2.479 -11.897 -11.124 1.00 97.06 95 ASP A CA 1
ATOM 756 C C . ASP A 1 95 ? -2.621 -12.189 -9.630 1.00 97.06 95 ASP A C 1
ATOM 758 O O . ASP A 1 95 ? -3.740 -12.300 -9.120 1.00 97.06 95 ASP A O 1
ATOM 762 N N . GLU A 1 96 ? -1.504 -12.239 -8.906 1.00 97.44 96 GLU A N 1
ATOM 763 C CA . GLU A 1 96 ? -1.479 -12.430 -7.459 1.00 97.44 96 GLU A CA 1
ATOM 764 C C . GLU A 1 96 ? -2.164 -11.262 -6.730 1.00 97.44 96 GLU A C 1
ATOM 766 O O . GLU A 1 96 ? -3.071 -11.477 -5.913 1.00 97.44 96 GLU A O 1
ATOM 771 N N . LEU A 1 97 ? -1.813 -10.015 -7.072 1.00 97.94 97 LEU A N 1
ATOM 772 C CA . LEU A 1 97 ? -2.431 -8.832 -6.467 1.00 97.94 97 LEU A CA 1
ATOM 773 C C . LEU A 1 97 ? -3.940 -8.761 -6.772 1.00 97.94 97 LEU A C 1
ATOM 775 O O . LEU A 1 97 ? -4.749 -8.468 -5.881 1.00 97.94 97 LEU A O 1
ATOM 779 N N . ASN A 1 98 ? -4.349 -9.089 -8.003 1.00 97.25 98 ASN A N 1
ATOM 780 C CA . ASN A 1 98 ? -5.760 -9.174 -8.384 1.00 97.25 98 ASN A CA 1
ATOM 781 C C . ASN A 1 98 ? -6.500 -10.276 -7.626 1.00 97.25 98 ASN A C 1
ATOM 783 O O . ASN A 1 98 ? -7.605 -10.041 -7.130 1.00 97.25 98 ASN A O 1
ATOM 787 N N . HIS A 1 99 ? -5.907 -11.466 -7.508 1.00 96.75 99 HIS A N 1
ATOM 788 C CA . HIS A 1 99 ? -6.495 -12.588 -6.785 1.00 96.75 99 HIS A CA 1
ATOM 789 C C . HIS A 1 99 ? -6.798 -12.206 -5.333 1.00 96.75 99 HIS A C 1
ATOM 791 O O . HIS A 1 99 ? -7.923 -12.404 -4.860 1.00 96.75 99 HIS A O 1
ATOM 797 N N . HIS A 1 100 ? -5.824 -11.618 -4.633 1.00 96.62 100 HIS A N 1
ATOM 798 C CA . HIS A 1 100 ? -6.004 -11.177 -3.253 1.00 96.62 100 HIS A CA 1
ATOM 799 C C . HIS A 1 100 ? -7.072 -10.091 -3.130 1.00 96.62 100 HIS A C 1
ATOM 801 O O . HIS A 1 100 ? -7.974 -10.219 -2.297 1.00 96.62 100 HIS A O 1
ATOM 807 N N . THR A 1 101 ? -7.028 -9.079 -3.998 1.00 96.50 101 THR A N 1
ATOM 808 C CA . THR A 1 101 ? -8.005 -7.981 -4.000 1.00 96.50 101 THR A CA 1
ATOM 809 C C . THR A 1 101 ? -9.428 -8.500 -4.197 1.00 96.50 101 THR A C 1
ATOM 811 O O . THR A 1 101 ? -10.314 -8.233 -3.381 1.00 96.50 101 THR A O 1
ATOM 814 N N . LYS A 1 102 ? -9.646 -9.325 -5.228 1.00 95.62 102 LYS A N 1
ATOM 815 C CA . LYS A 1 102 ? -10.954 -9.913 -5.538 1.00 95.62 102 LYS A CA 1
ATOM 816 C C . LYS A 1 102 ? -11.474 -10.789 -4.401 1.00 95.62 102 LYS A C 1
ATOM 818 O O . LYS A 1 102 ? -12.655 -10.712 -4.055 1.00 95.62 102 LYS A O 1
ATOM 823 N N . ARG A 1 103 ? -10.608 -11.617 -3.809 1.00 95.06 103 ARG A N 1
ATOM 824 C CA . ARG A 1 103 ? -10.978 -12.505 -2.699 1.00 95.06 103 ARG A CA 1
ATOM 825 C C . ARG A 1 103 ? -11.442 -11.713 -1.479 1.00 95.06 103 ARG A C 1
ATOM 827 O O . ARG A 1 103 ? -12.473 -12.046 -0.902 1.00 95.06 103 ARG A O 1
ATOM 834 N N . LEU A 1 104 ? -10.714 -10.658 -1.112 1.00 94.81 104 LEU A N 1
ATOM 835 C CA . LEU A 1 104 ? -11.035 -9.823 0.049 1.00 94.81 104 LEU A CA 1
ATOM 836 C C . LEU A 1 104 ? -12.312 -9.001 -0.163 1.00 94.81 104 LEU A C 1
ATOM 838 O O . LEU A 1 104 ? -13.139 -8.917 0.743 1.00 94.81 104 LEU A O 1
ATOM 842 N N . LEU A 1 105 ? -12.517 -8.462 -1.368 1.00 90.94 105 LEU A N 1
ATOM 843 C CA . LEU A 1 105 ? -13.772 -7.802 -1.738 1.00 90.94 105 LEU A CA 1
ATOM 844 C C . LEU A 1 105 ? -14.970 -8.754 -1.653 1.00 90.94 105 LEU A C 1
ATOM 846 O O . LEU A 1 105 ? -16.010 -8.384 -1.115 1.00 90.94 105 LEU A O 1
ATOM 850 N N . SER A 1 106 ? -14.814 -9.988 -2.140 1.00 88.19 106 SER A N 1
ATOM 851 C CA . SER A 1 106 ? -15.886 -10.992 -2.112 1.00 88.19 106 SER A CA 1
ATOM 852 C C . SER A 1 106 ? -16.228 -11.419 -0.681 1.00 88.19 106 SER A C 1
ATOM 854 O O . SER A 1 106 ? -17.399 -11.497 -0.328 1.00 88.19 106 SER A O 1
ATOM 856 N N . TYR A 1 107 ? -15.216 -11.649 0.165 1.00 81.75 107 TYR A N 1
ATOM 857 C CA . TYR A 1 107 ? -15.410 -12.018 1.573 1.00 81.75 107 TYR A CA 1
ATOM 858 C C . TYR A 1 107 ? -16.150 -10.932 2.361 1.00 81.75 107 TYR A C 1
ATOM 860 O O . TYR A 1 107 ? -17.014 -11.241 3.174 1.00 81.75 107 TYR A O 1
ATOM 868 N N . LYS A 1 108 ? -15.858 -9.657 2.075 1.00 77.75 108 LYS A N 1
ATOM 869 C CA . LYS A 1 108 ? -16.570 -8.524 2.668 1.00 77.75 108 LYS A CA 1
ATOM 870 C C . LYS A 1 108 ? -18.069 -8.556 2.341 1.00 77.75 108 LYS A C 1
ATOM 872 O O . LYS A 1 108 ? -18.877 -8.374 3.245 1.00 77.75 108 LYS A O 1
ATOM 877 N N . LEU A 1 109 ? -18.426 -8.769 1.071 1.00 73.50 109 LEU A N 1
ATOM 878 C CA . LEU A 1 109 ? -19.830 -8.815 0.641 1.00 73.50 109 LEU A CA 1
ATOM 879 C C . LEU A 1 109 ? -20.604 -9.936 1.351 1.00 73.50 109 LEU A C 1
ATOM 881 O O . LEU A 1 109 ? -21.744 -9.737 1.723 1.00 73.50 109 LEU A O 1
ATOM 885 N N . LEU A 1 110 ? -19.964 -11.077 1.619 1.00 69.00 110 LEU A N 1
ATOM 886 C CA . LEU A 1 110 ? -20.613 -12.216 2.279 1.00 69.00 110 LEU A CA 1
ATOM 887 C C . LEU A 1 110 ? -20.880 -12.037 3.786 1.00 69.00 110 LEU A C 1
ATOM 889 O O . LEU A 1 110 ? -21.602 -12.851 4.352 1.00 69.00 110 LEU A O 1
ATOM 893 N N . ILE A 1 111 ? -20.255 -11.059 4.452 1.00 63.66 111 ILE A N 1
ATOM 894 C CA . ILE A 1 111 ? -20.318 -10.896 5.923 1.00 63.66 111 ILE A CA 1
ATOM 895 C C . ILE A 1 111 ? -21.077 -9.635 6.342 1.00 63.66 111 ILE A C 1
ATOM 897 O O . ILE A 1 111 ? -21.492 -9.530 7.494 1.00 63.66 111 ILE A O 1
ATOM 901 N N . LEU A 1 112 ? -21.229 -8.671 5.433 1.00 57.12 112 LEU A N 1
ATOM 902 C CA . LEU A 1 112 ? -21.896 -7.394 5.699 1.00 57.12 112 LEU A CA 1
ATOM 903 C C . LEU A 1 112 ? -23.294 -7.284 5.060 1.00 57.12 112 LEU A C 1
ATOM 905 O O . LEU A 1 112 ? -23.869 -6.197 5.093 1.00 57.12 112 LEU A O 1
ATOM 909 N N . ASP A 1 113 ? -23.817 -8.389 4.520 1.00 46.62 113 ASP A N 1
ATOM 910 C CA . ASP A 1 113 ? -25.237 -8.604 4.194 1.00 46.62 113 ASP A CA 1
ATOM 911 C C . ASP A 1 113 ? -25.936 -9.346 5.352 1.00 46.62 113 ASP A C 1
ATOM 913 O O . ASP A 1 113 ? -27.117 -9.032 5.636 1.00 46.62 113 ASP A O 1
#